Protein AF-A0AAW4VUM3-F1 (afdb_monomer)

Solvent-accessible surface area (backbone atoms only — not comparable to full-atom values): 3567 Å² total; per-residue (Å²): 107,74,68,68,65,70,71,54,53,94,51,46,46,81,48,67,50,98,85,69,52,76,46,82,45,80,58,83,70,94,50,71,66,59,56,61,74,67,56,81,68,78,82,73,83,57,80,81,78,76,119

pLDDT: mean 80.52, std 11.98, range [41.97, 95.94]

Foldseek 3Di:
DVVVVVPDDQQWDWDADPVGDTDIDGHDDPDCVVSVVPDPPPPDPDCVVVD

Radius of gyration: 14.62 Å; Cα contacts (8 Å, |Δi|>4): 28; chains: 1; bounding box: 45×22×29 Å

Structure (mmCIF, N/CA/C/O backbone):
data_AF-A0AAW4VUM3-F1
#
_entry.id   AF-A0AAW4VUM3-F1
#
loop_
_atom_site.group_PDB
_atom_site.id
_atom_site.type_symbol
_atom_site.label_atom_id
_atom_site.label_alt_id
_atom_site.label_comp_id
_atom_site.label_asym_id
_atom_site.label_entity_id
_atom_site.label_seq_id
_a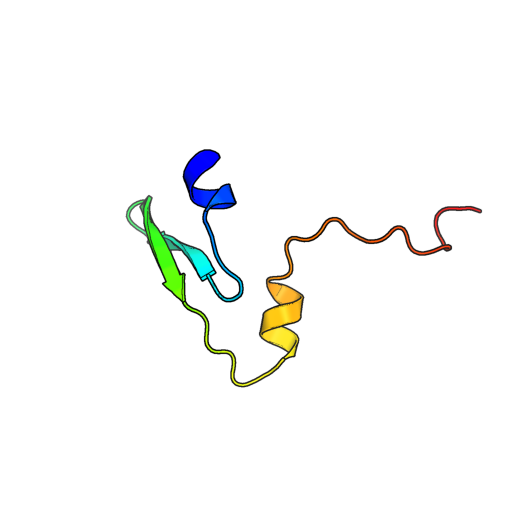tom_site.pdbx_PDB_ins_code
_atom_site.Cartn_x
_atom_site.Cartn_y
_atom_site.Cartn_z
_atom_site.occupancy
_atom_site.B_iso_or_equiv
_atom_site.auth_seq_id
_atom_site.auth_comp_id
_atom_site.auth_asym_id
_atom_site.auth_atom_id
_atom_site.pdbx_PDB_model_num
ATOM 1 N N . ASN A 1 1 ? 0.118 2.790 13.141 1.00 61.47 1 ASN A N 1
ATOM 2 C CA . ASN A 1 1 ? 0.185 2.027 11.869 1.00 61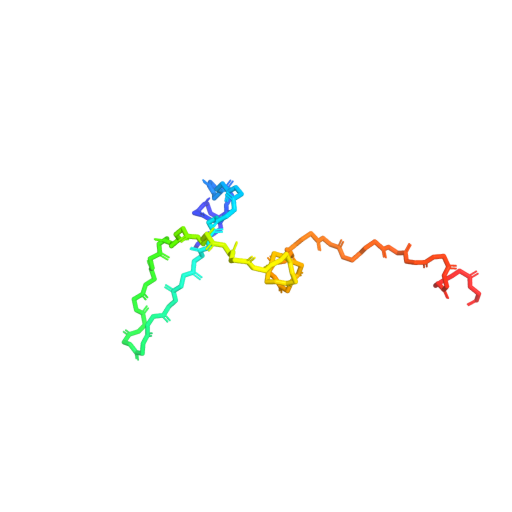.47 1 ASN A CA 1
ATOM 3 C C . ASN A 1 1 ? 1.501 1.300 11.606 1.00 61.47 1 ASN A C 1
ATOM 5 O O . ASN A 1 1 ? 1.532 0.504 10.684 1.00 61.47 1 ASN A O 1
ATOM 9 N N . GLN A 1 2 ? 2.558 1.480 12.409 1.00 65.81 2 GLN A N 1
ATOM 10 C CA . GLN A 1 2 ? 3.876 0.891 12.123 1.00 65.81 2 GLN A CA 1
ATOM 11 C C . GLN A 1 2 ? 3.881 -0.648 12.038 1.00 65.81 2 GLN A C 1
ATOM 13 O O . GLN A 1 2 ? 4.559 -1.197 11.184 1.00 65.81 2 GLN A O 1
ATOM 18 N N . LYS A 1 3 ? 3.082 -1.336 12.868 1.00 76.06 3 LYS A N 1
ATOM 19 C CA . LYS A 1 3 ? 2.894 -2.795 12.785 1.00 76.06 3 LYS A CA 1
ATOM 20 C C . LYS A 1 3 ? 2.156 -3.202 11.500 1.00 76.06 3 LYS A C 1
ATOM 22 O O . LYS A 1 3 ? 2.691 -3.957 10.710 1.00 76.06 3 LYS A O 1
ATOM 27 N N . ARG A 1 4 ? 1.006 -2.570 11.226 1.00 77.00 4 ARG A N 1
ATOM 28 C CA . ARG A 1 4 ? 0.197 -2.799 10.011 1.00 77.00 4 ARG A CA 1
ATOM 29 C C . ARG A 1 4 ? 0.957 -2.542 8.706 1.00 77.00 4 ARG A C 1
ATOM 31 O O . ARG A 1 4 ? 0.647 -3.184 7.724 1.00 77.00 4 ARG A O 1
ATOM 38 N N . LEU A 1 5 ? 1.910 -1.606 8.697 1.00 76.81 5 LEU A N 1
ATOM 39 C CA . LEU A 1 5 ? 2.775 -1.327 7.543 1.00 76.81 5 LEU A CA 1
ATOM 40 C C . LEU A 1 5 ? 3.812 -2.431 7.294 1.00 76.81 5 LEU A C 1
ATOM 42 O O . LEU A 1 5 ? 4.212 -2.628 6.157 1.00 76.81 5 LEU A O 1
ATOM 46 N N . ARG A 1 6 ? 4.264 -3.123 8.348 1.00 80.75 6 ARG A N 1
ATOM 47 C CA . ARG A 1 6 ? 5.251 -4.212 8.245 1.00 80.75 6 ARG A CA 1
ATOM 48 C C . ARG A 1 6 ? 4.636 -5.529 7.782 1.00 80.75 6 ARG A C 1
ATOM 50 O O . ARG A 1 6 ? 5.361 -6.363 7.261 1.00 80.75 6 ARG A O 1
ATOM 57 N N . ASP A 1 7 ? 3.331 -5.686 7.981 1.00 87.31 7 ASP A N 1
ATOM 58 C CA . ASP A 1 7 ? 2.586 -6.895 7.627 1.00 87.31 7 ASP A CA 1
ATOM 59 C C . ASP A 1 7 ? 1.996 -6.830 6.197 1.00 87.31 7 ASP A C 1
ATOM 61 O O . ASP A 1 7 ? 1.280 -7.744 5.801 1.00 87.31 7 ASP A O 1
ATOM 65 N N . LEU A 1 8 ? 2.241 -5.751 5.436 1.00 85.62 8 LEU A N 1
ATOM 66 C CA . LEU A 1 8 ? 1.754 -5.616 4.056 1.00 85.62 8 LEU A CA 1
ATOM 67 C C . LEU A 1 8 ? 2.553 -6.500 3.098 1.00 85.62 8 LEU A C 1
ATOM 69 O O . LEU A 1 8 ? 3.784 -6.521 3.131 1.00 85.62 8 LEU A O 1
ATOM 73 N N . GLU A 1 9 ? 1.841 -7.166 2.196 1.00 86.94 9 GLU A N 1
ATOM 74 C CA . GLU A 1 9 ? 2.433 -7.940 1.107 1.00 86.94 9 GLU A CA 1
ATOM 75 C C . GLU A 1 9 ? 2.635 -7.088 -0.156 1.00 86.94 9 GLU A C 1
ATOM 77 O O . GLU A 1 9 ? 2.071 -6.001 -0.305 1.00 86.94 9 GLU A O 1
ATOM 82 N N . ASN A 1 10 ? 3.428 -7.588 -1.109 1.00 81.75 10 ASN A N 1
ATOM 83 C CA . ASN A 1 10 ? 3.594 -6.921 -2.400 1.00 81.75 10 ASN A CA 1
ATOM 84 C C . ASN A 1 10 ? 2.245 -6.781 -3.119 1.00 81.75 10 ASN A C 1
ATOM 86 O O . ASN A 1 10 ? 1.494 -7.745 -3.258 1.00 81.75 10 ASN A O 1
ATOM 90 N N . GLY A 1 11 ? 1.971 -5.571 -3.605 1.00 82.31 11 GLY A N 1
ATOM 91 C CA . GLY A 1 11 ? 0.675 -5.211 -4.178 1.00 82.31 11 GLY A CA 1
ATOM 92 C C . GLY A 1 11 ? -0.308 -4.642 -3.154 1.00 82.31 11 GLY A C 1
ATOM 93 O O . GLY A 1 11 ? -1.322 -4.090 -3.568 1.00 82.31 11 GLY A O 1
ATOM 94 N N . GLN A 1 12 ? -0.012 -4.684 -1.850 1.00 88.12 12 GLN A N 1
ATOM 95 C CA . GLN A 1 12 ? -0.874 -4.107 -0.822 1.00 88.12 12 GLN A CA 1
ATOM 96 C C . GLN A 1 12 ? -0.418 -2.715 -0.384 1.00 88.12 12 GLN A C 1
ATOM 98 O O . GLN A 1 12 ? 0.772 -2.43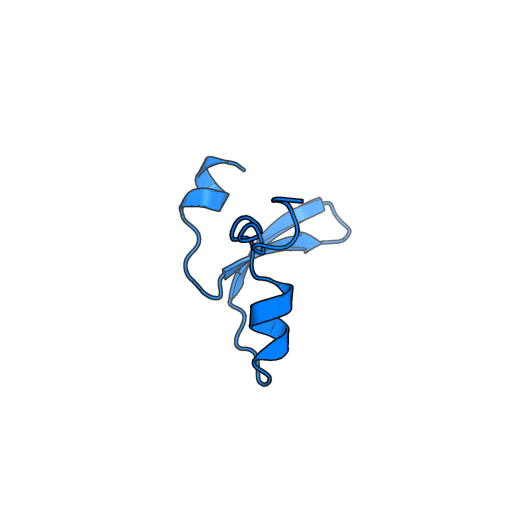6 -0.245 1.00 88.12 12 GLN A O 1
ATOM 103 N N . CYS A 1 13 ? -1.377 -1.839 -0.089 1.00 86.31 13 CYS A N 1
ATOM 104 C CA . CYS A 1 13 ? -1.112 -0.531 0.505 1.00 86.31 13 CYS A CA 1
ATOM 105 C C . CYS A 1 13 ? -2.147 -0.166 1.577 1.00 86.31 13 CYS A C 1
ATOM 107 O O . CYS A 1 13 ? -3.227 -0.757 1.658 1.00 86.31 13 CYS A O 1
ATOM 109 N N . LEU A 1 14 ? -1.822 0.831 2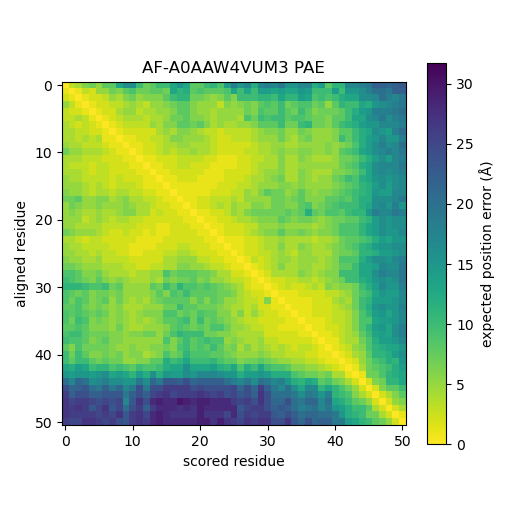.408 1.00 90.31 14 LEU A N 1
ATOM 110 C CA . LEU A 1 14 ? -2.815 1.497 3.249 1.00 90.31 14 LEU A CA 1
ATOM 111 C C . LEU A 1 14 ? -3.449 2.647 2.469 1.00 90.31 14 LEU A C 1
ATOM 113 O O . LEU A 1 14 ? -2.742 3.544 2.017 1.00 90.31 14 LEU A O 1
ATOM 117 N N . MET A 1 15 ? -4.776 2.657 2.380 1.00 90.38 15 MET A N 1
ATOM 118 C CA . MET A 1 15 ? -5.532 3.736 1.747 1.00 90.38 15 MET A CA 1
ATOM 119 C C . MET A 1 15 ? -6.443 4.398 2.778 1.00 90.38 15 MET A C 1
ATOM 121 O O . MET A 1 15 ? -7.137 3.709 3.533 1.00 90.38 15 MET A O 1
ATOM 125 N N . GLN A 1 16 ? -6.412 5.731 2.826 1.00 93.12 16 GLN A N 1
ATOM 126 C CA . GLN A 1 16 ? -7.267 6.535 3.694 1.00 93.12 16 GLN A CA 1
ATOM 127 C C . GLN A 1 16 ? -8.383 7.186 2.875 1.00 93.12 16 GLN A C 1
ATOM 129 O O . GLN A 1 16 ? -8.115 7.761 1.823 1.00 93.12 16 GLN A O 1
ATOM 134 N N . ASP A 1 17 ? -9.625 7.099 3.349 1.00 93.31 17 ASP A N 1
ATOM 135 C CA . ASP A 1 17 ? -10.752 7.799 2.728 1.00 93.31 17 ASP A CA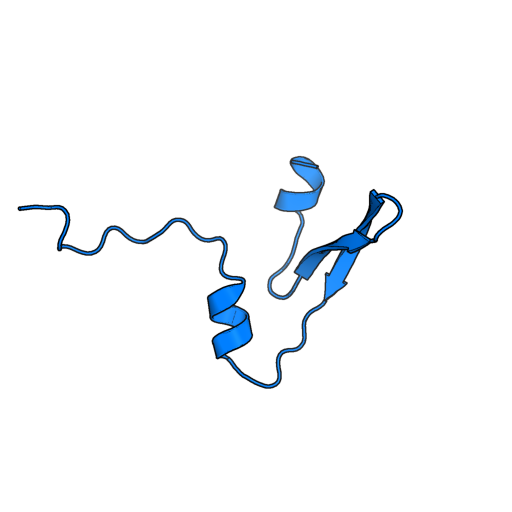 1
ATOM 136 C C . ASP A 1 17 ? -10.913 9.246 3.236 1.00 93.31 17 ASP A C 1
ATOM 138 O O . ASP A 1 17 ? -10.232 9.686 4.163 1.00 93.31 17 ASP A O 1
ATOM 142 N N . LEU A 1 18 ? -11.862 9.987 2.651 1.00 95.94 18 LEU A N 1
ATOM 143 C CA . LEU A 1 18 ? -12.169 11.378 3.025 1.00 95.94 18 LEU A CA 1
ATOM 144 C C . LEU A 1 18 ? -12.657 11.539 4.477 1.00 95.94 18 LEU A C 1
ATOM 146 O O . LEU A 1 18 ? -12.638 12.643 5.012 1.00 95.94 18 LEU A O 1
ATOM 150 N N . TYR A 1 19 ? -13.090 10.450 5.116 1.00 95.88 19 TYR A N 1
ATOM 151 C CA . TYR A 1 19 ? -13.558 10.424 6.502 1.00 95.88 19 TYR A CA 1
ATOM 152 C C . TYR A 1 19 ? -12.474 9.940 7.477 1.00 95.88 19 TYR A C 1
ATOM 154 O O . TYR A 1 19 ? -12.748 9.725 8.657 1.00 95.88 19 TYR A O 1
ATOM 162 N N . GLY A 1 20 ? -11.239 9.761 7.002 1.00 92.56 20 GLY A N 1
ATOM 163 C CA . GLY A 1 20 ? -10.083 9.405 7.815 1.00 92.56 20 GLY A CA 1
ATOM 164 C C . GLY A 1 20 ? -9.948 7.915 8.141 1.00 92.56 20 GLY A C 1
ATOM 165 O O . GLY A 1 20 ? -9.031 7.545 8.880 1.00 92.56 20 GLY A O 1
ATOM 166 N N . ARG A 1 21 ? -10.799 7.039 7.595 1.00 93.81 21 ARG A N 1
ATOM 167 C CA . ARG A 1 21 ? -10.732 5.585 7.819 1.00 93.81 21 ARG A CA 1
ATOM 168 C C . ARG A 1 21 ? -9.608 4.979 6.983 1.00 93.81 21 ARG A C 1
ATOM 170 O O . ARG A 1 21 ? -9.469 5.320 5.816 1.00 93.81 21 ARG A O 1
ATOM 177 N N . VAL A 1 22 ? -8.831 4.059 7.566 1.00 93.12 22 VAL A N 1
ATOM 178 C CA . VAL A 1 22 ? -7.652 3.449 6.918 1.00 93.12 22 VAL A CA 1
ATOM 179 C C . VAL A 1 22 ? -7.814 1.935 6.753 1.00 93.12 22 VAL A C 1
ATOM 181 O O . VAL A 1 22 ? -7.811 1.188 7.742 1.00 93.12 22 VAL A O 1
ATOM 184 N N . GLY A 1 23 ? -7.883 1.484 5.500 1.00 92.06 23 GLY A N 1
ATOM 185 C CA 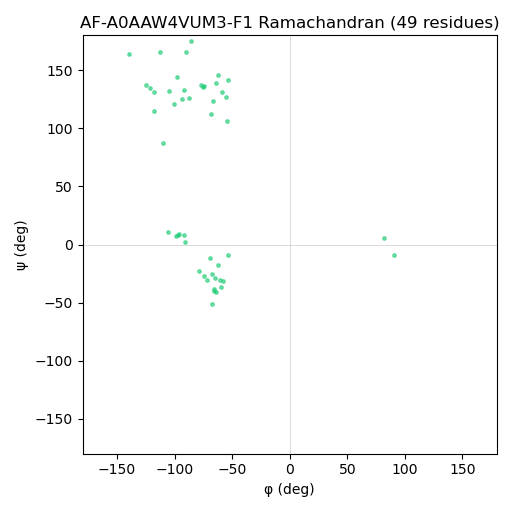. GLY A 1 23 ? -7.975 0.074 5.102 1.00 92.06 23 GLY A CA 1
ATOM 186 C C . GLY A 1 23 ? -6.728 -0.424 4.368 1.00 92.06 23 GLY A C 1
ATOM 187 O O . GLY A 1 23 ? -5.898 0.378 3.948 1.00 92.06 23 GLY A O 1
ATOM 188 N N . VAL A 1 24 ? -6.599 -1.748 4.235 1.00 91.81 24 VAL A N 1
ATOM 189 C CA . VAL A 1 24 ? -5.615 -2.385 3.341 1.00 91.81 24 VAL A CA 1
ATOM 190 C C . VAL A 1 24 ? -6.288 -2.619 1.990 1.00 91.81 24 VAL A C 1
ATOM 192 O O . VAL A 1 24 ? -7.415 -3.110 1.956 1.00 91.81 24 VAL A O 1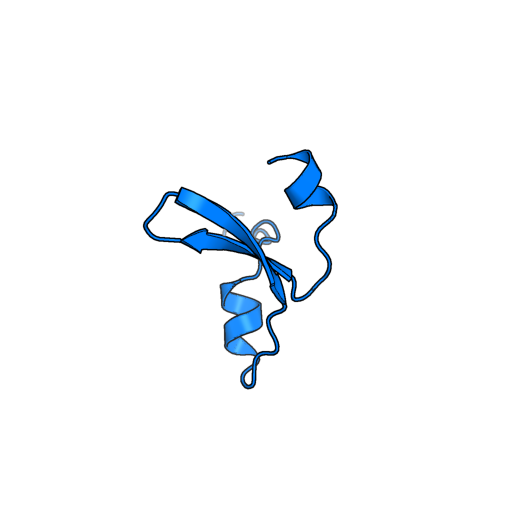
ATOM 195 N N . VAL A 1 25 ? -5.618 -2.264 0.896 1.00 90.12 25 VAL A N 1
ATOM 196 C CA . VAL A 1 25 ? -6.115 -2.429 -0.479 1.00 90.12 25 VAL A CA 1
ATOM 197 C C . VAL A 1 25 ? -5.101 -3.225 -1.289 1.00 90.12 25 VAL A C 1
ATOM 199 O O . VAL A 1 25 ? -3.910 -2.956 -1.179 1.00 90.12 25 VAL A O 1
ATOM 202 N N . GLN A 1 26 ? -5.578 -4.173 -2.104 1.00 89.31 26 GLN A N 1
ATOM 203 C CA . GLN A 1 26 ? -4.764 -4.913 -3.072 1.00 89.31 26 GLN A CA 1
ATOM 204 C C . GLN A 1 26 ? -4.821 -4.235 -4.443 1.00 89.31 26 GLN A C 1
ATOM 206 O O . GLN A 1 26 ? -5.900 -4.035 -5.005 1.00 89.31 26 GLN A O 1
ATOM 211 N N . ILE A 1 27 ? -3.656 -3.919 -4.993 1.00 84.94 27 ILE A N 1
ATOM 212 C CA . ILE A 1 27 ? -3.471 -3.278 -6.288 1.00 84.94 27 ILE A CA 1
ATOM 213 C C . ILE A 1 27 ? -3.088 -4.354 -7.306 1.00 84.94 27 ILE A C 1
ATOM 215 O O . ILE A 1 27 ? -2.060 -5.014 -7.174 1.00 84.94 27 ILE A O 1
ATOM 219 N N . HIS A 1 28 ? -3.903 -4.497 -8.351 1.00 85.88 28 HIS A N 1
ATOM 220 C CA . HIS A 1 28 ? -3.581 -5.281 -9.545 1.00 85.88 28 HIS A CA 1
ATOM 221 C C . HIS A 1 28 ? -3.381 -4.308 -10.710 1.00 85.88 28 HIS A C 1
ATOM 223 O O . HIS A 1 28 ? -4.349 -3.955 -11.391 1.00 85.88 28 HIS A O 1
ATOM 229 N N . PRO A 1 29 ? -2.163 -3.783 -10.896 1.00 82.00 29 PRO A N 1
ATOM 230 C CA . PRO A 1 29 ? -1.925 -2.775 -11.907 1.00 82.00 29 PRO A CA 1
ATOM 231 C C . PRO A 1 29 ? -1.906 -3.415 -13.295 1.00 82.00 29 PRO A C 1
ATOM 233 O O . PRO A 1 29 ? -1.276 -4.447 -13.511 1.00 82.00 29 PRO A O 1
ATOM 236 N N . VAL A 1 30 ? -2.581 -2.772 -14.248 1.00 87.75 30 VAL A N 1
ATOM 237 C CA . VAL A 1 30 ? -2.522 -3.144 -15.673 1.00 87.75 30 VAL A CA 1
ATOM 238 C C . VAL A 1 30 ? -1.185 -2.715 -16.294 1.00 87.75 30 VAL A C 1
ATOM 240 O O . VAL A 1 30 ? -0.701 -3.348 -17.226 1.00 87.75 30 VAL A O 1
ATOM 243 N N . PHE A 1 31 ? -0.573 -1.662 -15.741 1.00 88.06 31 PHE A N 1
ATOM 244 C CA . PHE A 1 31 ? 0.674 -1.054 -16.207 1.00 88.06 31 PHE A CA 1
ATOM 245 C C . PHE A 1 31 ? 1.739 -1.087 -15.105 1.00 88.06 31 PHE A C 1
ATOM 247 O O . PHE A 1 31 ? 1.452 -0.755 -13.953 1.00 88.06 31 PHE A O 1
ATOM 254 N N . VAL A 1 32 ? 2.970 -1.469 -15.445 1.00 83.25 32 VAL A N 1
ATOM 255 C CA . VAL A 1 32 ? 4.073 -1.672 -14.483 1.00 83.25 32 VAL A CA 1
ATOM 256 C C . VAL A 1 32 ? 4.539 -0.370 -13.822 1.00 83.25 32 VAL A C 1
ATOM 258 O O . VAL A 1 32 ? 5.004 -0.369 -12.687 1.00 83.25 32 VAL A O 1
ATOM 261 N N . GLU A 1 33 ? 4.342 0.764 -14.481 1.00 85.44 33 GLU A N 1
ATOM 262 C CA . GLU A 1 33 ? 4.682 2.102 -14.005 1.00 85.44 33 GLU A CA 1
ATOM 263 C C . GLU A 1 33 ? 3.946 2.454 -12.710 1.00 85.44 33 GLU A C 1
ATOM 265 O O . GLU A 1 33 ? 4.486 3.163 -11.862 1.00 85.44 33 GLU A O 1
ATOM 270 N N . LEU A 1 34 ? 2.740 1.907 -12.517 1.00 81.00 34 LEU A N 1
ATOM 271 C CA . LEU A 1 34 ? 2.005 2.047 -11.264 1.00 81.00 34 LEU A CA 1
ATOM 272 C C . LEU A 1 34 ? 2.735 1.339 -10.115 1.00 81.00 34 LEU A C 1
ATOM 274 O O . LEU A 1 34 ? 2.797 1.892 -9.024 1.00 81.00 34 LEU A O 1
ATOM 278 N N . LEU A 1 35 ? 3.346 0.168 -10.345 1.00 79.44 35 LEU A N 1
ATOM 279 C CA . LEU A 1 35 ? 4.160 -0.499 -9.316 1.00 79.44 35 LEU A CA 1
ATOM 280 C C . LEU A 1 35 ? 5.383 0.337 -8.945 1.00 79.44 35 LEU A C 1
ATOM 282 O O . LEU A 1 35 ? 5.703 0.440 -7.766 1.00 79.44 35 LEU A O 1
ATOM 286 N N . HIS A 1 36 ? 6.038 0.956 -9.929 1.00 81.81 36 HIS A N 1
ATOM 287 C CA . HIS A 1 36 ? 7.181 1.832 -9.674 1.00 81.81 36 HIS A CA 1
ATOM 288 C C . HIS A 1 36 ? 6.785 3.088 -8.889 1.00 81.81 36 HIS A C 1
ATOM 290 O O . HIS A 1 36 ? 7.504 3.490 -7.982 1.00 81.81 36 HIS A O 1
ATOM 296 N N . ALA A 1 37 ? 5.631 3.690 -9.194 1.00 81.25 37 ALA A N 1
ATOM 297 C CA . ALA A 1 37 ? 5.144 4.873 -8.485 1.00 81.25 37 ALA A CA 1
ATOM 298 C C . ALA A 1 37 ? 4.813 4.597 -7.006 1.00 81.25 37 ALA A C 1
ATOM 300 O O . ALA A 1 37 ? 4.921 5.498 -6.175 1.00 81.25 37 ALA A O 1
ATOM 301 N N . PHE A 1 38 ? 4.417 3.363 -6.679 1.00 75.88 38 PHE A N 1
ATOM 302 C CA . PHE A 1 38 ? 4.134 2.923 -5.309 1.00 75.88 38 PHE A CA 1
ATOM 303 C C . PHE A 1 38 ? 5.307 2.187 -4.647 1.00 75.88 38 PHE A C 1
ATOM 305 O O . PHE A 1 38 ? 5.140 1.641 -3.556 1.00 75.88 38 PHE A O 1
ATOM 312 N N . ASP A 1 39 ? 6.489 2.165 -5.265 1.00 78.50 39 ASP A N 1
ATOM 313 C CA . ASP A 1 39 ? 7.672 1.554 -4.671 1.00 78.50 39 ASP A CA 1
ATOM 314 C C . ASP A 1 39 ? 8.139 2.366 -3.457 1.00 78.50 39 ASP A C 1
ATOM 316 O O . ASP A 1 39 ? 8.594 3.503 -3.571 1.00 78.50 39 ASP A O 1
ATOM 320 N N . THR A 1 40 ? 8.013 1.780 -2.267 1.00 77.75 40 THR A N 1
ATOM 321 C CA . THR A 1 40 ? 8.407 2.418 -1.006 1.00 77.75 40 THR A CA 1
ATOM 322 C C . THR A 1 40 ? 9.801 2.010 -0.541 1.00 77.75 40 THR A C 1
ATOM 324 O O . THR A 1 40 ? 10.168 2.282 0.607 1.00 77.75 40 THR A O 1
ATOM 327 N N . ARG A 1 41 ? 10.573 1.297 -1.370 1.00 81.25 41 ARG A N 1
ATOM 328 C CA . ARG A 1 41 ? 11.967 0.988 -1.048 1.00 81.25 41 ARG A CA 1
ATOM 329 C C . ARG A 1 41 ? 12.762 2.295 -0.948 1.00 81.25 41 ARG A C 1
AT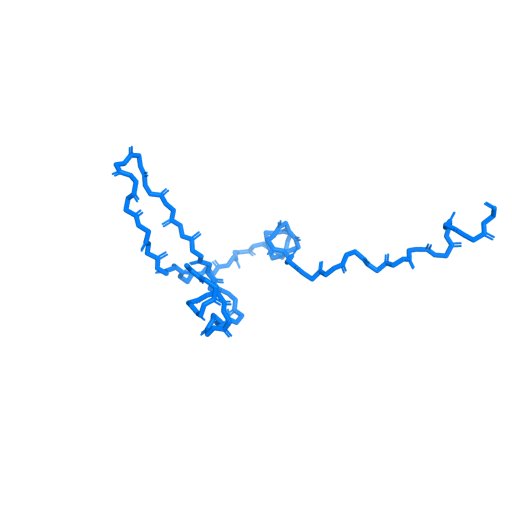OM 331 O O . ARG A 1 41 ? 12.469 3.250 -1.667 1.00 81.25 41 ARG A O 1
ATOM 338 N N . PRO A 1 42 ? 13.764 2.365 -0.057 1.00 82.19 42 PRO A N 1
ATOM 339 C CA . PRO A 1 42 ? 14.644 3.521 0.000 1.00 82.19 42 PRO A CA 1
ATOM 340 C C . PRO A 1 42 ? 15.246 3.795 -1.385 1.00 82.19 42 PRO A C 1
ATOM 342 O O . PRO A 1 42 ? 15.590 2.830 -2.078 1.00 82.19 42 PRO A O 1
ATOM 345 N N . PRO A 1 43 ? 15.404 5.069 -1.786 1.00 78.94 43 PRO A N 1
ATOM 346 C CA . PRO A 1 43 ? 16.092 5.392 -3.025 1.00 78.94 43 PRO A CA 1
ATOM 347 C C . PRO A 1 43 ? 17.480 4.751 -2.995 1.00 78.94 43 PRO A C 1
ATOM 349 O O . PRO A 1 43 ? 18.236 4.899 -2.031 1.00 78.94 43 PRO A O 1
ATOM 352 N N . ILE A 1 44 ? 17.794 3.988 -4.039 1.00 78.00 44 ILE A N 1
ATOM 353 C CA . ILE A 1 44 ? 19.138 3.454 -4.233 1.00 78.00 44 ILE A CA 1
ATOM 354 C C . ILE A 1 44 ? 20.008 4.681 -4.493 1.00 78.00 44 ILE A C 1
ATOM 356 O O . ILE A 1 44 ? 19.680 5.456 -5.390 1.00 78.00 44 ILE A O 1
ATOM 360 N N . LYS A 1 45 ? 21.069 4.887 -3.702 1.00 64.75 45 LYS A N 1
ATOM 361 C CA . LYS A 1 45 ? 22.055 5.933 -3.996 1.00 64.75 45 LYS A CA 1
ATOM 362 C C . LYS A 1 45 ? 22.544 5.693 -5.417 1.00 64.75 45 LYS A C 1
ATOM 364 O O . LYS A 1 45 ? 23.245 4.714 -5.666 1.00 64.75 45 LYS A O 1
ATOM 369 N N . SER A 1 46 ? 22.112 6.528 -6.350 1.00 59.28 46 SER A N 1
ATOM 370 C CA . SER A 1 46 ? 22.715 6.551 -7.667 1.00 59.28 46 SER A CA 1
ATOM 371 C C . SER A 1 46 ? 24.164 6.990 -7.470 1.00 59.28 46 SER A C 1
ATOM 373 O O . SER A 1 46 ? 24.415 7.886 -6.667 1.00 59.28 46 SER A O 1
ATOM 375 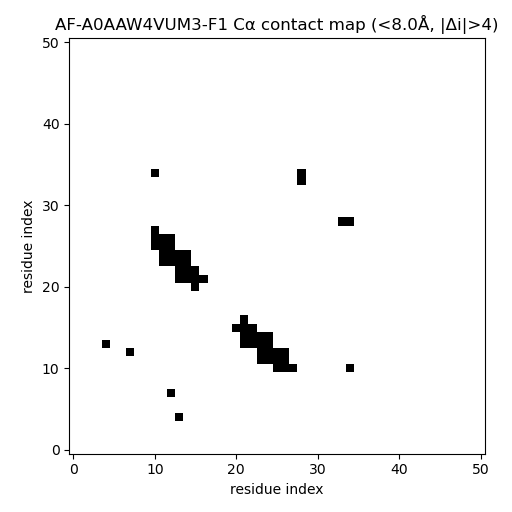N N . GLU A 1 47 ? 25.118 6.376 -8.171 1.00 56.88 47 GLU A N 1
ATOM 376 C CA . GLU A 1 47 ? 26.559 6.701 -8.084 1.00 56.88 47 GLU A CA 1
ATOM 377 C C . GLU A 1 47 ? 26.880 8.196 -8.310 1.00 56.88 47 GLU A C 1
ATOM 379 O O . GLU A 1 47 ? 27.989 8.638 -8.045 1.00 56.88 47 GLU A O 1
ATOM 384 N N . VAL A 1 48 ? 25.890 8.985 -8.728 1.00 59.22 48 VAL A N 1
ATOM 385 C CA . VAL A 1 48 ? 25.917 10.438 -8.929 1.00 59.22 48 VAL A CA 1
ATOM 386 C C . VAL A 1 48 ? 26.014 11.258 -7.626 1.00 59.22 48 VAL A C 1
ATOM 388 O O . VAL A 1 48 ? 26.283 12.449 -7.698 1.00 59.22 48 VAL A O 1
ATOM 391 N N . ASP A 1 49 ? 25.837 10.655 -6.443 1.00 56.62 49 ASP A N 1
ATOM 392 C CA . ASP A 1 49 ? 26.003 11.344 -5.143 1.00 56.62 49 ASP A CA 1
ATOM 393 C C . ASP A 1 49 ? 27.433 11.221 -4.556 1.00 56.62 49 ASP A C 1
ATOM 395 O O . ASP A 1 49 ? 27.655 11.544 -3.386 1.00 56.62 49 ASP A O 1
ATOM 399 N N . LEU A 1 50 ? 28.395 10.683 -5.320 1.00 56.41 50 LEU A N 1
ATOM 400 C CA . LEU A 1 50 ? 29.792 10.471 -4.897 1.00 56.41 50 LEU A CA 1
ATOM 401 C C . LEU A 1 50 ? 30.803 11.466 -5.508 1.00 56.41 50 LEU A C 1
ATOM 403 O O . LEU A 1 50 ? 32.004 11.255 -5.337 1.00 56.41 50 LEU A O 1
ATOM 407 N N . GLU A 1 51 ? 30.348 12.542 -6.160 1.00 41.97 51 GLU A N 1
ATOM 408 C CA . GLU A 1 51 ? 31.203 13.667 -6.596 1.00 41.97 51 GLU A CA 1
ATOM 409 C C . GLU A 1 51 ? 31.193 14.848 -5.614 1.00 41.97 51 GLU A C 1
ATOM 411 O O . GLU A 1 51 ? 30.096 15.270 -5.178 1.00 41.97 51 GLU A O 1
#

Mean predicted aligned error: 8.32 Å

Secondary structure (DSSP, 8-state):
-HHHHHTPPTTEEEEE-TT--EEEEE---SSHHHHHHT--SPPP--GGG--

Sequence (51 aa):
NQKRLRDLENGQCLMQDLYGRVGVVQIHPVFVELLHAFDTRPPIKSEVDLE

Organism: NCBI:txid1982626